Protein AF-A0A852K307-F1 (afdb_monomer_lite)

Foldseek 3Di:
DVVVVVLVVVLVVLLVCLVVLEDPVQVVQQNDSVVVSCVLCNPVVPDDPVSVVVSVVCSDSVNSHPDDHDDPVVSVVSVCVVVVHDDDDPDDPCVVVVVVVPDDPVRD

Secondary structure (DSSP, 8-state):
-HHHHHHHHHHHHHHHHHHHHS-HHHHHTT--HHHHHHHHHTTGGGS-HHHHHHHHHT-SHHHHHH--PPPHHHHHHHHHHHTTPPP--SS-HHHHHHHHHT--GGG-

Radius of gyration: 18.87 Å; chains: 1; bounding box: 28×44×53 Å

pLDDT: mean 92.56, std 5.48, range [59.84, 98.06]

Structure (mmCIF, N/CA/C/O backbone):
data_AF-A0A852K307-F1
#
_entry.id   AF-A0A852K307-F1
#
loop_
_atom_site.group_PDB
_atom_site.id
_atom_site.type_symbol
_atom_site.label_atom_id
_atom_site.label_alt_id
_atom_site.label_comp_id
_atom_site.label_asym_id
_atom_site.label_entity_id
_atom_site.label_seq_id
_atom_site.pdbx_PDB_ins_code
_atom_site.Cartn_x
_atom_site.Cartn_y
_atom_site.Cartn_z
_atom_site.occupancy
_atom_site.B_iso_or_equiv
_atom_site.auth_seq_id
_atom_site.auth_comp_id
_atom_site.auth_asym_id
_atom_site.auth_atom_id
_atom_site.pdbx_PDB_model_num
ATOM 1 N N . ARG A 1 1 ? -8.521 8.472 -24.916 1.00 84.12 1 ARG A N 1
ATOM 2 C CA . ARG A 1 1 ? -9.143 7.136 -24.681 1.00 84.12 1 ARG A CA 1
ATOM 3 C C . ARG A 1 1 ? -8.117 5.996 -24.671 1.00 84.12 1 ARG A C 1
ATOM 5 O O . ARG A 1 1 ? -8.238 5.105 -23.841 1.00 84.12 1 ARG A O 1
ATOM 12 N N . GLU A 1 2 ? -7.111 6.012 -25.549 1.00 95.69 2 GLU A N 1
ATOM 13 C CA . GLU A 1 2 ? -6.052 4.989 -25.590 1.00 95.69 2 GLU A CA 1
ATOM 14 C C . GLU A 1 2 ? -5.202 4.937 -24.309 1.0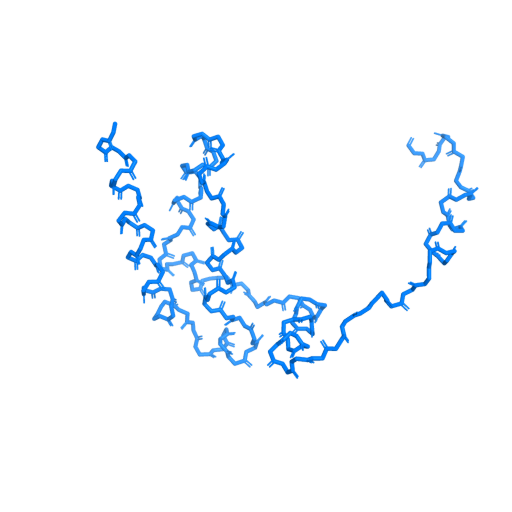0 95.69 2 GLU A C 1
ATOM 16 O O . GLU A 1 2 ? -5.054 3.866 -23.726 1.00 95.69 2 GLU A O 1
ATOM 21 N N . LEU A 1 3 ? -4.723 6.090 -23.820 1.00 94.50 3 LEU A N 1
ATOM 22 C CA . LEU A 1 3 ? -3.892 6.169 -22.610 1.00 94.50 3 LEU A CA 1
ATOM 23 C C . LEU A 1 3 ? -4.573 5.542 -21.386 1.00 94.50 3 LEU A C 1
ATOM 25 O O . LEU A 1 3 ? -3.968 4.738 -20.690 1.00 94.50 3 LEU A O 1
ATOM 29 N N . TYR A 1 4 ? -5.857 5.840 -21.179 1.00 95.81 4 TYR A N 1
ATOM 30 C CA . TYR A 1 4 ? -6.656 5.232 -20.113 1.00 95.81 4 TYR A CA 1
ATOM 31 C C . TYR A 1 4 ? -6.697 3.697 -20.224 1.00 95.81 4 TYR A C 1
ATOM 33 O O . TYR A 1 4 ? -6.478 3.000 -19.239 1.00 95.81 4 TYR A O 1
ATOM 41 N N . ARG A 1 5 ? -6.903 3.144 -21.431 1.00 97.62 5 ARG A N 1
ATOM 42 C CA . ARG A 1 5 ? -6.890 1.684 -21.648 1.00 97.62 5 ARG A CA 1
ATOM 43 C C . ARG A 1 5 ? -5.503 1.075 -21.437 1.00 97.62 5 ARG A C 1
ATOM 45 O O . ARG A 1 5 ? -5.402 -0.044 -20.945 1.00 97.62 5 ARG A O 1
ATOM 52 N N . ARG A 1 6 ? -4.437 1.778 -21.830 1.00 97.62 6 ARG A N 1
ATOM 53 C CA . ARG A 1 6 ? -3.049 1.358 -21.580 1.00 97.62 6 ARG A CA 1
ATOM 54 C C . ARG A 1 6 ? -2.761 1.304 -20.085 1.00 97.62 6 ARG A C 1
ATOM 56 O O . ARG A 1 6 ? -2.271 0.285 -19.620 1.00 97.62 6 ARG A O 1
ATOM 63 N N . LEU A 1 7 ? -3.138 2.347 -19.353 1.00 97.00 7 LEU A N 1
ATOM 64 C CA . LEU A 1 7 ? -2.992 2.405 -17.905 1.00 97.00 7 LEU A CA 1
ATOM 65 C C . LEU A 1 7 ? -3.788 1.299 -17.209 1.00 97.00 7 LEU A C 1
ATOM 67 O O . LEU A 1 7 ? -3.228 0.585 -16.389 1.00 97.00 7 LEU A O 1
ATOM 71 N N . LYS A 1 8 ? -5.055 1.094 -17.584 1.00 97.88 8 LYS A N 1
ATOM 72 C CA . LYS A 1 8 ? -5.885 0.027 -17.011 1.00 97.88 8 LYS A CA 1
ATOM 73 C C . LYS A 1 8 ? -5.246 -1.355 -17.189 1.00 97.88 8 LYS A C 1
ATOM 75 O O . LYS A 1 8 ? -5.029 -2.042 -16.202 1.00 97.88 8 LYS A O 1
ATOM 80 N N . ARG A 1 9 ? -4.832 -1.701 -18.417 1.00 98.06 9 ARG A N 1
ATOM 81 C CA . ARG A 1 9 ? -4.117 -2.963 -18.697 1.00 98.06 9 ARG A CA 1
ATOM 82 C C . ARG A 1 9 ? -2.812 -3.089 -17.915 1.00 98.06 9 ARG A C 1
ATOM 84 O O . ARG A 1 9 ? -2.469 -4.179 -17.477 1.00 98.06 9 ARG A O 1
ATOM 91 N N . HIS A 1 10 ? -2.080 -1.988 -17.762 1.00 97.25 10 HIS A N 1
ATOM 92 C CA . HIS A 1 10 ? -0.854 -1.988 -16.978 1.00 97.25 10 HIS A CA 1
ATOM 93 C C . HIS A 1 10 ? -1.146 -2.287 -15.505 1.00 97.25 10 HIS A C 1
ATOM 95 O O . HIS A 1 10 ? -0.506 -3.157 -14.937 1.00 97.25 10 HIS A O 1
ATOM 101 N N . LEU A 1 11 ? -2.157 -1.656 -14.906 1.00 97.81 11 LEU A N 1
ATOM 102 C CA . LEU A 1 11 ? -2.552 -1.932 -13.522 1.00 97.81 11 LEU A CA 1
ATOM 103 C C . LEU A 1 11 ? -3.078 -3.361 -13.329 1.00 97.81 11 LEU A C 1
ATOM 105 O O . LEU A 1 11 ? -2.776 -3.970 -12.305 1.00 97.81 11 LEU A O 1
ATOM 109 N N . ASP A 1 12 ? -3.788 -3.918 -14.314 1.00 97.75 12 ASP A N 1
ATOM 110 C CA . ASP A 1 12 ? -4.199 -5.328 -14.304 1.00 97.75 12 ASP A CA 1
ATOM 111 C C . ASP A 1 12 ? -2.974 -6.262 -14.297 1.00 97.75 12 ASP A C 1
ATOM 113 O O . ASP A 1 12 ? -2.918 -7.207 -13.512 1.00 97.75 12 ASP A O 1
ATOM 117 N N . TYR A 1 13 ? -1.951 -5.960 -15.107 1.00 97.62 13 TYR A N 1
ATOM 118 C CA . TYR A 1 13 ? -0.671 -6.675 -15.090 1.00 97.62 13 TYR A CA 1
ATOM 119 C C . TYR A 1 13 ? 0.038 -6.555 -13.735 1.00 97.62 13 TYR A C 1
ATOM 121 O O . TYR A 1 13 ? 0.440 -7.567 -13.164 1.00 97.62 13 TYR A O 1
ATOM 129 N N . ILE A 1 14 ? 0.144 -5.341 -13.182 1.00 97.38 14 ILE A N 1
ATOM 130 C CA . ILE A 1 14 ? 0.764 -5.121 -11.870 1.00 97.38 14 ILE A CA 1
ATOM 131 C C . ILE A 1 14 ? 0.051 -5.946 -10.802 1.00 97.38 14 ILE A C 1
ATOM 133 O O . ILE A 1 14 ? 0.712 -6.626 -10.028 1.00 97.38 14 ILE A O 1
ATOM 137 N N . LYS A 1 15 ? -1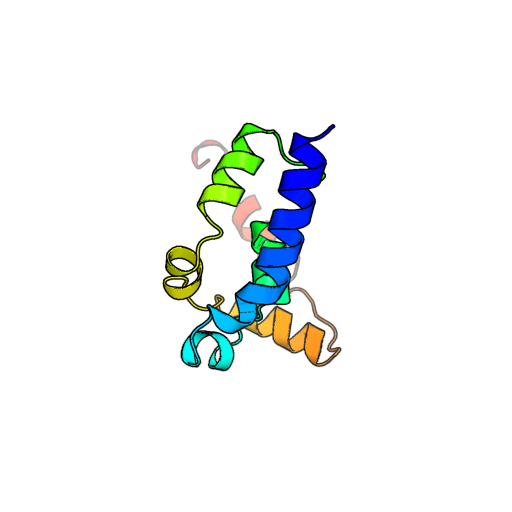.286 -5.955 -10.782 1.00 97.00 15 LYS A N 1
ATOM 138 C CA . LYS A 1 15 ? -2.068 -6.725 -9.807 1.00 97.00 15 LYS A CA 1
ATOM 139 C C . LYS A 1 15 ? -1.742 -8.226 -9.836 1.00 97.00 15 LYS A C 1
ATOM 141 O O . LYS A 1 15 ? -1.736 -8.856 -8.783 1.00 97.00 15 LYS A O 1
ATOM 146 N N . LEU A 1 16 ? -1.444 -8.783 -11.012 1.00 97.31 16 LEU A N 1
ATOM 147 C CA . LEU A 1 16 ? -1.022 -10.182 -11.176 1.00 97.31 16 LEU A CA 1
ATOM 148 C C . LEU A 1 16 ? 0.437 -10.419 -10.755 1.00 97.31 16 LEU A C 1
ATOM 150 O O . LEU A 1 16 ? 0.761 -11.463 -10.189 1.00 97.31 16 LEU A O 1
ATOM 154 N N . MET A 1 17 ? 1.323 -9.460 -11.022 1.00 97.44 17 MET A N 1
ATOM 155 C CA . MET A 1 17 ? 2.753 -9.591 -10.729 1.00 97.44 17 MET A CA 1
ATOM 156 C C . MET A 1 17 ? 3.113 -9.300 -9.278 1.00 97.44 17 MET A C 1
ATOM 158 O O . MET A 1 17 ? 4.073 -9.861 -8.760 1.00 97.44 17 MET A O 1
ATOM 162 N N . LEU A 1 18 ? 2.338 -8.461 -8.602 1.00 96.12 18 LEU A N 1
ATOM 163 C CA . LEU A 1 18 ? 2.659 -7.954 -7.274 1.00 96.12 18 LEU A CA 1
ATOM 164 C C . LEU A 1 18 ? 2.937 -9.066 -6.234 1.00 96.12 18 LEU A C 1
ATOM 166 O O . LEU A 1 18 ? 3.957 -8.953 -5.558 1.00 96.12 18 LEU A O 1
ATOM 170 N N . PRO A 1 19 ? 2.184 -10.188 -6.156 1.00 95.44 19 PRO A N 1
ATOM 171 C CA . PRO A 1 19 ? 2.540 -11.313 -5.280 1.00 95.44 19 PRO A CA 1
ATOM 172 C C . PRO A 1 19 ? 3.916 -11.942 -5.564 1.00 95.44 19 PRO A C 1
ATOM 174 O O . PRO A 1 19 ? 4.551 -12.459 -4.646 1.00 95.44 19 PRO A O 1
ATOM 177 N N . HIS A 1 20 ? 4.372 -11.912 -6.820 1.00 96.19 20 HIS A N 1
ATOM 178 C CA . HIS A 1 20 ? 5.654 -12.479 -7.253 1.00 96.19 20 HIS A CA 1
ATOM 179 C C . HIS A 1 20 ? 6.835 -11.556 -6.939 1.00 96.19 20 HIS A C 1
ATOM 181 O O . HIS A 1 20 ? 7.949 -12.028 -6.728 1.00 96.19 20 HIS A O 1
ATOM 187 N N . TRP A 1 21 ? 6.597 -10.245 -6.886 1.00 97.12 21 TRP A N 1
ATOM 188 C CA . TRP A 1 21 ? 7.616 -9.251 -6.539 1.00 97.12 21 TRP A CA 1
ATOM 189 C C . TRP A 1 21 ? 7.861 -9.139 -5.033 1.00 97.12 21 TRP A C 1
ATOM 191 O O . TRP A 1 21 ? 8.918 -8.662 -4.614 1.00 97.12 21 TRP A O 1
ATOM 201 N N . MET A 1 22 ? 6.905 -9.598 -4.222 1.00 96.00 22 MET A N 1
ATOM 202 C CA . MET A 1 22 ? 6.990 -9.575 -2.766 1.00 96.00 22 MET A CA 1
ATOM 203 C C . MET A 1 22 ? 7.918 -10.658 -2.212 1.00 96.00 22 MET A C 1
ATOM 205 O O . MET A 1 22 ? 7.872 -11.838 -2.587 1.00 96.00 22 MET A O 1
ATOM 209 N N . THR A 1 23 ? 8.722 -10.276 -1.226 1.00 95.62 23 THR A N 1
ATOM 210 C CA . THR A 1 23 ? 9.608 -11.207 -0.529 1.00 95.62 23 THR A CA 1
ATOM 211 C C . THR A 1 23 ? 8.805 -12.178 0.349 1.00 95.62 23 THR A C 1
ATOM 213 O O . THR A 1 23 ? 7.669 -11.892 0.745 1.00 95.62 23 THR A O 1
ATOM 216 N N . PRO A 1 24 ? 9.357 -13.363 0.662 1.00 93.50 24 PRO A N 1
ATOM 217 C CA . PRO A 1 24 ? 8.754 -14.258 1.647 1.00 93.50 24 PRO A CA 1
ATOM 218 C C . PRO A 1 24 ? 8.591 -13.600 3.025 1.00 93.50 24 PRO A C 1
ATOM 220 O O . PRO A 1 24 ? 7.576 -13.816 3.677 1.00 93.50 24 PRO A O 1
ATOM 223 N N . ASP A 1 25 ? 9.545 -12.754 3.434 1.00 93.62 25 ASP A N 1
ATOM 224 C CA . ASP A 1 25 ? 9.503 -12.030 4.713 1.00 93.62 25 ASP A CA 1
ATOM 225 C C . ASP A 1 25 ? 8.331 -11.039 4.778 1.00 93.62 25 ASP A C 1
ATOM 227 O O . ASP A 1 25 ? 7.574 -11.041 5.746 1.00 93.62 25 ASP A O 1
ATOM 231 N N . GLN A 1 26 ? 8.115 -10.262 3.710 1.00 94.44 26 GLN A N 1
ATOM 232 C CA . GLN A 1 26 ? 6.966 -9.359 3.589 1.00 94.44 26 GLN A CA 1
ATOM 233 C C . GLN A 1 26 ? 5.641 -10.116 3.749 1.00 94.44 26 GLN A C 1
ATOM 235 O O . GLN A 1 26 ? 4.780 -9.714 4.532 1.00 94.44 26 GLN A O 1
ATOM 240 N N . ARG A 1 27 ? 5.497 -11.245 3.043 1.00 90.62 27 ARG A N 1
ATOM 241 C CA . ARG A 1 27 ? 4.292 -12.088 3.098 1.00 90.62 27 ARG A CA 1
ATOM 242 C C . ARG A 1 27 ? 4.093 -12.729 4.473 1.00 90.62 27 ARG A C 1
ATOM 244 O O . ARG A 1 27 ? 2.970 -12.776 4.960 1.00 90.62 27 ARG A O 1
ATOM 251 N N . GLY A 1 28 ? 5.171 -13.187 5.110 1.00 87.88 28 GLY A N 1
ATOM 252 C CA . GLY A 1 28 ? 5.138 -13.783 6.449 1.00 87.88 28 GLY A CA 1
ATOM 253 C C . GLY A 1 28 ? 4.779 -12.794 7.561 1.00 87.88 28 GLY A C 1
ATOM 254 O O . GLY A 1 28 ? 4.309 -13.210 8.615 1.00 87.88 28 GLY A O 1
ATOM 255 N N . LYS A 1 29 ? 4.958 -11.490 7.319 1.00 90.06 29 LYS A N 1
ATOM 256 C CA . LYS A 1 29 ? 4.669 -10.396 8.261 1.00 90.06 29 LYS A CA 1
ATOM 257 C C . LYS A 1 29 ? 3.387 -9.625 7.918 1.00 90.06 29 LYS A C 1
ATOM 259 O O . LYS A 1 29 ? 3.235 -8.469 8.300 1.00 90.06 29 LYS A O 1
ATOM 264 N N . GLY A 1 30 ? 2.472 -10.255 7.179 1.00 86.25 30 GLY A N 1
ATOM 265 C CA . GLY A 1 30 ? 1.136 -9.717 6.917 1.00 86.25 30 GLY A CA 1
ATOM 266 C C . GLY A 1 30 ? 1.057 -8.632 5.849 1.00 86.25 30 GLY A C 1
ATOM 267 O O . GLY A 1 30 ? 0.025 -7.981 5.720 1.00 86.25 30 GLY A O 1
ATOM 268 N N . LEU A 1 31 ? 2.106 -8.426 5.044 1.00 91.44 31 LEU A N 1
ATOM 269 C CA . LEU A 1 31 ? 1.951 -7.645 3.822 1.00 91.44 31 LEU A CA 1
ATOM 270 C C . LEU A 1 31 ? 1.234 -8.520 2.788 1.00 91.44 31 LEU A C 1
ATOM 272 O O . LEU A 1 31 ? 1.804 -9.472 2.251 1.00 91.44 31 LEU A O 1
ATOM 276 N N . TYR A 1 32 ? -0.023 -8.191 2.512 1.00 91.75 32 TYR A N 1
ATOM 277 C CA . TYR A 1 32 ? -0.859 -8.888 1.538 1.00 91.75 32 TYR A CA 1
ATOM 278 C C . TYR A 1 32 ? -0.901 -8.129 0.208 1.00 91.75 32 TYR A C 1
ATOM 280 O O . TYR A 1 32 ? -1.002 -6.902 0.178 1.00 91.75 32 TYR A O 1
ATOM 288 N N . ALA A 1 33 ? -0.799 -8.856 -0.906 1.00 94.06 33 ALA A N 1
ATOM 289 C CA . ALA A 1 33 ? -0.635 -8.264 -2.233 1.00 94.06 33 ALA A CA 1
ATOM 290 C C . ALA A 1 33 ? -1.840 -7.413 -2.673 1.00 94.06 33 ALA A C 1
ATOM 292 O O . ALA A 1 33 ? -1.688 -6.320 -3.216 1.00 94.06 33 ALA A O 1
ATOM 293 N N . ASP A 1 34 ? -3.049 -7.895 -2.421 1.00 93.19 34 ASP A N 1
ATOM 294 C CA . ASP A 1 34 ? -4.300 -7.198 -2.708 1.00 93.19 34 ASP A CA 1
ATOM 295 C C . ASP A 1 34 ? -4.458 -5.926 -1.865 1.00 93.19 34 ASP A C 1
ATOM 297 O O . ASP A 1 34 ? -4.798 -4.873 -2.412 1.00 93.19 34 ASP A O 1
ATOM 301 N N . TYR A 1 35 ? -4.131 -5.984 -0.571 1.00 91.75 35 TYR A N 1
ATOM 302 C CA . TYR A 1 35 ? -4.100 -4.803 0.294 1.00 91.75 35 TYR A CA 1
ATOM 303 C C . TYR A 1 35 ? -3.059 -3.790 -0.174 1.00 91.75 35 TYR A C 1
ATOM 305 O O . TYR A 1 35 ? -3.373 -2.607 -0.285 1.00 91.75 35 TYR A O 1
ATOM 313 N N . LEU A 1 36 ? -1.842 -4.235 -0.495 1.00 93.38 36 LEU A N 1
ATOM 314 C CA . LEU A 1 36 ? -0.780 -3.351 -0.969 1.00 93.38 36 LEU A CA 1
ATOM 315 C C . LEU A 1 36 ? -1.158 -2.681 -2.296 1.00 93.38 36 LEU A C 1
ATOM 317 O O . LEU A 1 36 ? -0.996 -1.469 -2.450 1.00 93.38 36 LEU A O 1
ATOM 321 N N . PHE A 1 37 ? -1.718 -3.445 -3.236 1.00 95.69 37 PHE A N 1
ATOM 322 C CA . PHE A 1 37 ? -2.219 -2.900 -4.492 1.00 95.69 37 PHE A CA 1
ATOM 323 C C . PHE A 1 37 ? -3.306 -1.849 -4.248 1.00 95.69 37 PHE A C 1
ATOM 325 O O . PHE A 1 37 ? -3.238 -0.756 -4.806 1.00 95.69 37 PHE A O 1
ATOM 332 N N . ASN A 1 38 ? -4.288 -2.145 -3.393 1.00 93.81 38 ASN A N 1
ATOM 333 C CA . ASN A 1 38 ? -5.367 -1.213 -3.072 1.00 93.81 38 ASN A CA 1
ATOM 334 C C . ASN A 1 38 ? -4.864 0.032 -2.324 1.00 93.81 38 ASN A C 1
ATOM 336 O O . ASN A 1 38 ? -5.362 1.126 -2.578 1.00 93.81 38 ASN A O 1
ATOM 340 N N . ALA A 1 39 ? -3.852 -0.093 -1.466 1.00 91.75 39 ALA A N 1
ATOM 341 C CA . ALA A 1 39 ? -3.246 1.040 -0.772 1.00 91.75 39 ALA A CA 1
ATOM 342 C C . ALA A 1 39 ? -2.555 2.016 -1.742 1.00 91.75 39 ALA A C 1
ATOM 344 O O . ALA A 1 39 ? -2.635 3.229 -1.560 1.00 91.75 39 ALA A O 1
ATOM 345 N N . ILE A 1 40 ? -1.908 1.504 -2.796 1.00 94.25 40 ILE A N 1
ATOM 346 C CA . ILE A 1 40 ? -1.187 2.331 -3.778 1.00 94.25 40 ILE A CA 1
ATOM 347 C C . ILE A 1 40 ? -2.123 2.816 -4.895 1.00 94.25 40 ILE A C 1
ATOM 349 O O . ILE A 1 40 ? -2.231 4.014 -5.166 1.00 94.25 40 ILE A O 1
ATOM 353 N N . ALA A 1 41 ? -2.795 1.875 -5.558 1.00 96.81 41 ALA A N 1
ATOM 354 C CA . ALA A 1 41 ? -3.548 2.087 -6.791 1.00 96.81 41 ALA A CA 1
ATOM 355 C C . ALA A 1 41 ? -5.072 2.068 -6.606 1.00 96.81 41 ALA A C 1
ATOM 357 O O . ALA A 1 41 ? -5.824 2.231 -7.572 1.00 96.81 41 ALA A O 1
ATOM 358 N N . GLY A 1 42 ? -5.557 1.920 -5.373 1.00 95.38 42 GLY A N 1
ATOM 359 C CA . GLY A 1 42 ? -6.980 1.996 -5.067 1.00 95.38 42 GLY A CA 1
ATOM 360 C C . GLY A 1 42 ? -7.580 3.328 -5.510 1.00 95.38 42 GLY A C 1
ATOM 361 O O . GLY A 1 42 ? -7.013 4.410 -5.296 1.00 95.38 42 GLY A O 1
ATOM 362 N N . ASN A 1 43 ? -8.750 3.243 -6.146 1.00 96.25 43 ASN A N 1
ATOM 363 C CA . ASN A 1 43 ? -9.506 4.393 -6.641 1.00 96.25 43 ASN A CA 1
ATOM 364 C C . ASN A 1 43 ? -8.681 5.338 -7.540 1.00 96.25 43 ASN A C 1
ATOM 366 O O . ASN A 1 43 ? -8.915 6.549 -7.539 1.00 96.25 43 ASN A O 1
ATOM 370 N N . TRP A 1 44 ? -7.701 4.819 -8.293 1.00 96.62 44 TRP A N 1
ATOM 371 C CA . TRP A 1 44 ? -6.819 5.630 -9.144 1.00 96.62 44 TRP A CA 1
ATOM 372 C C . TRP A 1 44 ? -7.576 6.496 -10.160 1.00 96.62 44 TRP A C 1
ATOM 374 O O . TRP A 1 44 ? -7.125 7.591 -10.478 1.00 96.62 44 TRP A O 1
ATOM 384 N N . GLU A 1 45 ? -8.757 6.062 -10.610 1.00 96.56 45 GLU A N 1
ATOM 385 C CA . GLU A 1 45 ? -9.608 6.810 -11.547 1.00 96.56 45 GLU A CA 1
ATOM 386 C C . GLU A 1 45 ? -10.112 8.143 -10.978 1.00 96.56 45 GLU A C 1
ATOM 388 O O . GLU A 1 45 ? -10.456 9.048 -11.733 1.00 96.56 45 GLU A O 1
ATOM 393 N N . ARG A 1 46 ? -10.135 8.282 -9.646 1.00 97.12 46 ARG A N 1
ATOM 394 C CA . ARG A 1 46 ? -10.510 9.521 -8.951 1.00 97.12 46 ARG A CA 1
ATOM 395 C C . ARG A 1 46 ? -9.309 10.434 -8.676 1.00 97.12 46 ARG A C 1
ATOM 397 O O . ARG A 1 46 ? -9.489 11.529 -8.147 1.00 97.12 46 ARG A O 1
ATOM 404 N N . LYS A 1 47 ? -8.081 10.002 -8.987 1.00 95.50 47 LYS A N 1
ATOM 405 C CA . LYS A 1 47 ? -6.857 10.780 -8.743 1.00 95.50 47 LYS A CA 1
ATOM 406 C C . LYS A 1 47 ? -6.596 11.748 -9.900 1.00 95.50 47 LYS A C 1
ATOM 408 O O . LYS A 1 47 ? -6.862 11.446 -11.061 1.00 95.50 47 LYS A O 1
ATOM 413 N N . ARG A 1 48 ? -6.019 12.918 -9.596 1.00 97.19 48 ARG A N 1
ATOM 414 C CA . ARG A 1 48 ? -5.556 13.852 -10.641 1.00 97.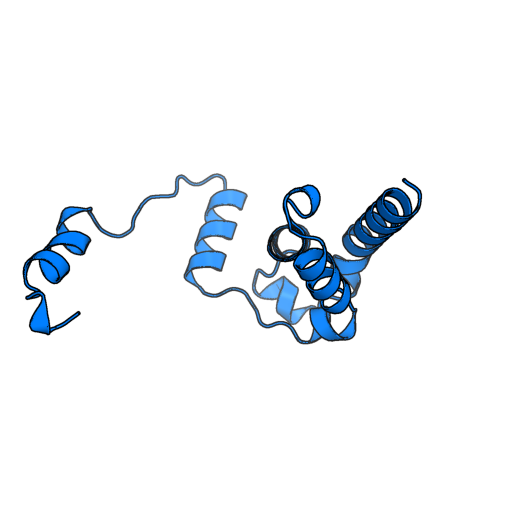19 48 ARG A CA 1
ATOM 415 C C . ARG A 1 48 ? -4.429 13.208 -11.468 1.00 97.19 48 ARG A C 1
ATOM 417 O O . ARG A 1 48 ? -3.654 12.437 -10.901 1.00 97.19 48 ARG A O 1
ATOM 424 N N . PRO A 1 49 ? -4.258 13.567 -12.755 1.00 95.81 49 PRO A N 1
ATOM 425 C CA . PRO A 1 49 ? -3.257 12.945 -13.630 1.00 95.81 49 PRO A CA 1
ATOM 426 C C . PRO A 1 49 ? -1.825 12.932 -13.077 1.00 95.81 49 PRO A C 1
ATOM 428 O O . PRO A 1 49 ? -1.130 11.931 -13.216 1.00 95.81 49 PRO A O 1
ATOM 431 N N . VAL A 1 50 ? -1.399 14.000 -12.390 1.00 96.88 50 VAL A N 1
ATOM 432 C CA . VAL A 1 50 ? -0.072 14.061 -11.750 1.00 96.88 50 VAL A CA 1
ATOM 433 C C . VAL A 1 50 ? 0.117 12.964 -10.695 1.00 96.88 50 VAL A C 1
ATOM 435 O O . VAL A 1 50 ? 1.146 12.297 -10.674 1.00 96.88 50 VAL A O 1
ATOM 438 N N . TRP A 1 51 ? -0.907 12.699 -9.881 1.00 97.31 51 TRP A N 1
ATOM 439 C CA . TRP A 1 51 ? -0.872 11.648 -8.863 1.00 97.31 51 TRP A CA 1
ATOM 440 C C . TRP A 1 51 ? -0.902 10.254 -9.479 1.00 97.31 51 TRP A C 1
ATOM 442 O O . TRP A 1 51 ? -0.264 9.346 -8.960 1.00 97.31 51 TRP A O 1
ATOM 452 N N . VAL A 1 52 ? -1.605 10.084 -10.601 1.00 97.69 52 VAL A N 1
ATOM 453 C CA . VAL A 1 52 ? -1.588 8.831 -11.365 1.00 97.69 52 VAL A CA 1
ATOM 454 C C . VAL A 1 52 ? -0.188 8.552 -11.910 1.00 97.69 52 VAL A C 1
ATOM 456 O O . VAL A 1 52 ? 0.272 7.418 -11.839 1.00 97.69 52 VAL A O 1
ATOM 459 N N . MET A 1 53 ? 0.508 9.573 -12.413 1.00 95.94 53 MET A N 1
ATOM 460 C CA . MET A 1 53 ? 1.877 9.429 -12.910 1.00 95.94 53 MET A CA 1
ATOM 461 C C . MET A 1 53 ? 2.841 9.007 -11.791 1.00 95.94 53 MET A C 1
ATOM 463 O O . MET A 1 53 ? 3.542 8.009 -11.939 1.00 95.94 53 MET A O 1
ATOM 467 N N . LEU A 1 54 ? 2.807 9.690 -10.641 1.00 96.94 54 LEU A N 1
ATOM 468 C CA . LEU A 1 54 ? 3.634 9.330 -9.481 1.00 96.94 54 LEU A CA 1
ATOM 469 C C . LEU A 1 54 ? 3.320 7.922 -8.959 1.00 96.94 54 LEU A C 1
ATOM 471 O O . LEU A 1 54 ? 4.227 7.158 -8.641 1.00 96.94 54 LEU A O 1
ATOM 475 N N . MET A 1 55 ? 2.036 7.561 -8.920 1.00 97.06 55 MET A N 1
ATOM 476 C CA . MET A 1 55 ? 1.588 6.223 -8.548 1.00 97.06 55 MET A CA 1
ATOM 477 C C . MET A 1 55 ? 2.188 5.165 -9.479 1.00 97.06 55 MET A C 1
ATOM 479 O O . MET A 1 55 ? 2.764 4.203 -8.984 1.00 97.06 55 MET A O 1
ATOM 483 N N . VAL A 1 56 ? 2.112 5.351 -10.801 1.00 96.75 56 VAL A N 1
ATOM 484 C CA . VAL A 1 56 ? 2.688 4.411 -11.782 1.00 96.75 56 VAL A CA 1
ATOM 485 C C . VAL A 1 56 ? 4.203 4.280 -11.615 1.00 96.75 56 VAL A C 1
ATOM 487 O O . VAL A 1 56 ? 4.706 3.162 -11.638 1.00 96.75 56 VAL A O 1
ATOM 490 N N . ASN A 1 57 ? 4.917 5.380 -11.360 1.00 95.94 57 ASN A N 1
ATOM 491 C CA . ASN A 1 57 ? 6.361 5.337 -11.106 1.00 95.94 57 ASN A CA 1
ATOM 492 C C . ASN A 1 57 ? 6.733 4.553 -9.839 1.00 95.94 57 ASN A C 1
ATOM 494 O O . ASN A 1 57 ? 7.855 4.081 -9.751 1.00 95.94 57 ASN A O 1
ATOM 498 N N . SER A 1 58 ? 5.806 4.403 -8.887 1.00 94.25 58 SER A N 1
ATOM 499 C CA . SER A 1 58 ? 6.010 3.647 -7.642 1.00 94.25 58 SER A CA 1
ATOM 500 C C . SER A 1 58 ? 5.605 2.165 -7.717 1.00 94.25 58 SER A C 1
ATOM 502 O O . SER A 1 58 ? 5.622 1.468 -6.697 1.00 94.25 58 SER A O 1
ATOM 504 N N . LEU A 1 59 ? 5.170 1.692 -8.893 1.00 95.50 59 LEU A N 1
ATOM 505 C CA . LEU A 1 59 ? 4.688 0.326 -9.140 1.00 95.50 59 LEU A CA 1
ATOM 506 C C . LEU A 1 59 ? 5.723 -0.507 -9.913 1.00 95.50 59 LEU A C 1
ATOM 508 O O . LEU A 1 59 ? 5.390 -1.182 -10.888 1.00 95.50 59 LEU A O 1
ATOM 512 N N . THR A 1 60 ? 6.982 -0.468 -9.478 1.00 95.94 60 THR A N 1
ATOM 513 C CA . THR A 1 60 ? 8.054 -1.312 -10.026 1.00 95.94 60 THR A CA 1
ATOM 514 C C . THR A 1 60 ? 8.373 -2.484 -9.101 1.00 95.94 60 THR A C 1
ATOM 516 O O . THR A 1 60 ? 8.108 -2.437 -7.901 1.00 95.94 60 THR A O 1
ATOM 519 N N . GLU A 1 61 ? 8.979 -3.543 -9.639 1.00 96.75 61 GLU A N 1
ATOM 520 C CA . GLU A 1 61 ? 9.430 -4.681 -8.830 1.00 96.75 61 GLU A CA 1
ATOM 521 C C . GLU A 1 61 ? 10.389 -4.251 -7.709 1.00 96.75 61 GLU A C 1
ATOM 523 O O . GLU A 1 61 ? 10.237 -4.681 -6.566 1.00 96.75 61 GLU A O 1
ATOM 528 N N . THR A 1 62 ? 11.338 -3.365 -8.019 1.00 96.56 62 THR A N 1
ATOM 529 C CA . THR A 1 62 ? 12.308 -2.831 -7.054 1.00 96.56 62 THR A CA 1
ATOM 530 C C . THR A 1 62 ? 11.619 -2.048 -5.937 1.00 96.56 62 THR A C 1
ATOM 532 O O . THR A 1 62 ? 11.934 -2.243 -4.759 1.00 96.56 62 THR A O 1
ATOM 535 N N . ASP A 1 63 ? 10.638 -1.208 -6.279 1.00 95.69 63 ASP A N 1
ATOM 536 C CA . ASP A 1 63 ? 9.882 -0.443 -5.285 1.00 95.69 63 ASP A CA 1
ATOM 537 C C . ASP A 1 63 ? 9.062 -1.364 -4.389 1.00 95.69 63 ASP A C 1
ATOM 539 O O . ASP A 1 63 ? 9.068 -1.191 -3.177 1.00 95.69 63 ASP A O 1
ATOM 543 N N . ILE A 1 64 ? 8.389 -2.374 -4.952 1.00 95.94 64 ILE A N 1
ATOM 544 C CA . ILE A 1 64 ? 7.587 -3.332 -4.176 1.00 95.94 64 ILE A CA 1
ATOM 545 C C . ILE A 1 64 ? 8.474 -4.178 -3.255 1.00 95.94 64 ILE A C 1
ATOM 547 O O . ILE A 1 64 ? 8.150 -4.349 -2.078 1.00 95.94 64 ILE A O 1
ATOM 551 N N . ARG A 1 65 ? 9.619 -4.661 -3.747 1.00 95.50 65 ARG A N 1
ATOM 552 C CA . ARG A 1 65 ? 10.552 -5.486 -2.968 1.00 95.50 65 ARG A CA 1
ATOM 553 C C . ARG A 1 65 ? 11.204 -4.724 -1.815 1.00 95.50 65 ARG A C 1
ATOM 555 O O . ARG A 1 65 ? 11.505 -5.328 -0.791 1.00 95.50 65 ARG A O 1
ATOM 562 N N . SER A 1 66 ? 11.414 -3.419 -1.974 1.00 94.19 66 SER A N 1
ATOM 563 C CA . SER A 1 66 ? 12.012 -2.561 -0.944 1.00 94.19 66 SER A CA 1
ATOM 564 C C . SER A 1 66 ? 11.008 -2.033 0.089 1.00 94.19 66 SER A C 1
ATOM 566 O O . SER A 1 66 ? 11.421 -1.433 1.081 1.00 94.19 66 SER A O 1
ATOM 568 N N . ARG A 1 67 ? 9.698 -2.266 -0.089 1.00 91.12 67 ARG A N 1
ATOM 569 C CA . ARG A 1 67 ? 8.694 -1.817 0.888 1.00 91.12 67 ARG A CA 1
ATOM 570 C C . ARG A 1 67 ? 8.835 -2.530 2.229 1.00 91.12 67 ARG A C 1
ATOM 572 O O . ARG A 1 67 ? 9.082 -3.733 2.296 1.00 91.12 67 ARG A O 1
ATOM 579 N N . GLY A 1 68 ? 8.593 -1.780 3.299 1.00 90.19 68 GLY A N 1
ATOM 580 C CA . GLY A 1 68 ? 8.447 -2.333 4.640 1.00 90.19 68 GLY A CA 1
ATOM 581 C C . GLY A 1 68 ? 7.182 -3.178 4.806 1.00 90.19 68 GLY A C 1
ATOM 582 O O . GLY A 1 68 ? 6.354 -3.311 3.903 1.00 90.19 68 GLY A O 1
ATOM 583 N N . VAL A 1 69 ? 7.043 -3.738 6.001 1.00 90.75 69 VAL A N 1
ATOM 584 C CA . VAL A 1 69 ? 5.863 -4.494 6.444 1.00 90.75 69 VAL A CA 1
ATOM 585 C C . VAL A 1 69 ? 4.820 -3.542 7.043 1.00 90.75 69 VAL A C 1
ATOM 587 O O . VAL A 1 69 ? 5.187 -2.424 7.420 1.00 90.75 69 VAL A O 1
ATOM 590 N N . PRO A 1 70 ? 3.530 -3.923 7.109 1.00 91.56 70 PRO A N 1
ATOM 591 C CA . PRO A 1 70 ? 2.526 -3.079 7.748 1.00 91.56 70 PRO A CA 1
ATOM 592 C C . PRO A 1 70 ? 2.890 -2.788 9.208 1.00 91.56 70 PRO A C 1
ATOM 594 O O . PRO A 1 70 ? 3.454 -3.626 9.914 1.00 91.56 70 PRO A O 1
ATOM 597 N N . VAL A 1 71 ? 2.537 -1.585 9.654 1.00 92.56 71 VAL A N 1
ATOM 598 C CA . VAL A 1 71 ? 2.541 -1.214 11.073 1.00 92.56 71 VAL A CA 1
ATOM 599 C C . VAL A 1 71 ? 1.560 -2.095 11.859 1.00 92.56 71 VAL A C 1
ATOM 601 O O . VAL A 1 71 ? 0.636 -2.677 11.286 1.00 92.56 71 VAL A O 1
ATOM 604 N N . LEU A 1 72 ? 1.793 -2.246 13.167 1.00 91.94 72 LEU A N 1
ATOM 605 C CA . LEU A 1 72 ? 1.093 -3.231 14.002 1.00 91.94 72 LEU A CA 1
ATOM 606 C C . LEU A 1 72 ? -0.430 -3.038 14.015 1.00 91.94 72 LEU A C 1
ATOM 608 O O . LEU A 1 72 ? -1.174 -4.010 13.943 1.00 91.94 72 LEU A O 1
ATOM 612 N N . ASP A 1 73 ? -0.892 -1.798 14.096 1.00 91.12 73 ASP A N 1
ATOM 613 C CA . ASP A 1 73 ? -2.304 -1.417 14.035 1.00 91.12 73 ASP A CA 1
ATOM 614 C C . ASP A 1 73 ? -2.964 -1.860 12.721 1.00 91.12 73 ASP A C 1
ATOM 616 O O . ASP A 1 73 ? -4.008 -2.517 12.744 1.00 91.12 73 ASP A O 1
ATOM 620 N N . LEU A 1 74 ? -2.325 -1.582 11.581 1.00 90.38 74 LEU A N 1
ATOM 621 C CA . LEU A 1 74 ? -2.805 -2.022 10.273 1.00 90.38 74 LEU A CA 1
ATOM 622 C C . LEU A 1 74 ? -2.803 -3.549 10.167 1.00 90.38 74 LEU A C 1
ATOM 624 O O . LEU A 1 74 ? -3.785 -4.126 9.703 1.00 90.38 74 LEU A O 1
ATOM 628 N N . TYR A 1 75 ? -1.735 -4.204 10.624 1.00 91.75 75 TYR A N 1
ATOM 629 C CA . TYR A 1 75 ? -1.637 -5.663 10.627 1.00 91.75 75 TYR A CA 1
ATOM 630 C C . TYR A 1 75 ? -2.772 -6.307 11.437 1.00 91.75 75 TYR A C 1
ATOM 632 O O . TYR A 1 75 ? -3.450 -7.217 10.959 1.00 91.75 75 TYR A O 1
ATOM 640 N N . LEU A 1 76 ? -3.030 -5.807 12.648 1.00 93.06 76 LEU A N 1
ATOM 641 C CA . LEU A 1 76 ? -4.106 -6.309 13.502 1.00 93.06 76 LEU A CA 1
ATOM 642 C C . LEU A 1 76 ? -5.486 -6.064 12.884 1.00 93.06 76 LEU A C 1
ATOM 644 O O . LEU A 1 76 ? -6.346 -6.944 12.960 1.00 93.06 76 LEU A O 1
ATOM 648 N N . ALA A 1 77 ? -5.700 -4.911 12.245 1.00 91.38 77 ALA A N 1
ATOM 649 C CA . ALA A 1 77 ? -6.941 -4.620 11.531 1.00 91.38 77 ALA A CA 1
ATOM 650 C C . ALA A 1 77 ? -7.162 -5.585 10.351 1.00 91.38 77 ALA A C 1
ATOM 652 O O . ALA A 1 77 ? -8.260 -6.123 10.199 1.00 91.38 77 ALA A O 1
ATOM 653 N N . GLN A 1 78 ? -6.115 -5.862 9.566 1.00 90.88 78 GLN A N 1
ATOM 654 C CA . GLN A 1 78 ? -6.151 -6.817 8.453 1.00 90.88 78 GLN A CA 1
ATOM 655 C C . GLN A 1 78 ? -6.450 -8.241 8.932 1.00 90.88 78 GLN A C 1
ATOM 657 O O . GLN A 1 78 ? -7.320 -8.915 8.378 1.00 90.88 78 GLN A O 1
ATOM 662 N N . GLU A 1 79 ? -5.789 -8.701 9.997 1.00 92.00 79 GLU A N 1
ATOM 663 C CA . GLU A 1 79 ? -6.062 -10.024 10.564 1.00 92.00 79 GLU A CA 1
ATOM 664 C C . GLU A 1 79 ? -7.475 -10.124 11.142 1.00 92.00 79 GLU A C 1
ATOM 666 O O . GLU A 1 79 ? -8.141 -11.148 10.975 1.00 92.00 79 GLU A O 1
ATOM 671 N N . ALA A 1 80 ? -7.977 -9.066 11.782 1.00 94.06 80 ALA A N 1
ATOM 672 C CA . ALA A 1 80 ? -9.351 -9.029 12.260 1.00 94.06 80 ALA A CA 1
ATOM 673 C C . ALA A 1 80 ? -10.355 -9.159 11.104 1.00 94.06 80 ALA A C 1
ATOM 675 O O . ALA A 1 80 ? -11.266 -9.983 11.196 1.00 94.06 80 ALA A O 1
ATOM 676 N N . GLU A 1 81 ? -10.161 -8.430 10.002 1.00 91.50 81 GLU A N 1
ATOM 677 C CA . GLU A 1 81 ? -11.001 -8.532 8.802 1.00 91.50 81 GLU A CA 1
ATOM 678 C C . GLU A 1 81 ? -10.954 -9.945 8.196 1.00 91.50 81 GLU A C 1
ATOM 680 O O . GLU A 1 81 ? -11.999 -10.562 7.967 1.00 91.50 81 GLU A O 1
ATOM 685 N N . ARG A 1 82 ? -9.755 -10.518 8.031 1.00 89.69 82 ARG A N 1
ATOM 686 C CA . ARG A 1 82 ? -9.547 -11.870 7.483 1.00 89.69 82 ARG A CA 1
ATOM 687 C C . ARG A 1 82 ? -10.198 -12.955 8.341 1.00 89.69 82 ARG A C 1
ATOM 689 O O . ARG A 1 82 ? -10.773 -13.911 7.820 1.00 89.69 82 ARG A O 1
ATOM 696 N N . MET A 1 83 ? -10.139 -12.793 9.660 1.00 95.00 83 MET A N 1
ATOM 697 C CA . MET A 1 83 ? -10.791 -13.672 10.633 1.00 95.00 83 MET A CA 1
ATOM 698 C C . MET A 1 83 ? -12.279 -13.346 10.842 1.00 95.00 83 MET A C 1
ATOM 700 O O . MET A 1 83 ? -12.919 -13.986 11.677 1.00 95.00 83 MET A O 1
ATOM 704 N N . LYS A 1 84 ? -12.840 -12.368 10.115 1.00 95.38 84 LYS A N 1
ATOM 705 C CA . LYS A 1 84 ? -14.226 -11.885 10.254 1.00 95.38 84 LYS A CA 1
ATOM 706 C C . LYS A 1 84 ? -14.581 -11.466 11.685 1.00 95.38 84 LYS A C 1
ATOM 708 O O . LYS A 1 84 ? -15.703 -11.666 12.152 1.00 95.38 84 LYS A O 1
ATOM 713 N N . LYS A 1 85 ? -13.613 -10.898 12.400 1.00 96.81 85 LYS A N 1
ATOM 714 C CA . LYS A 1 85 ? -13.806 -10.323 13.730 1.00 96.81 85 LYS A CA 1
ATOM 715 C C . LYS A 1 85 ? -14.434 -8.940 13.605 1.00 96.81 85 LYS A C 1
ATOM 717 O O . LYS A 1 85 ? -14.183 -8.208 12.652 1.00 96.81 85 LYS A O 1
ATOM 722 N N . LYS A 1 86 ? -15.231 -8.566 14.605 1.00 93.75 86 LYS A N 1
ATOM 723 C CA . LYS A 1 86 ? -15.670 -7.178 14.758 1.00 93.75 86 LYS A CA 1
ATOM 724 C C . LYS A 1 86 ? -14.478 -6.340 15.214 1.00 93.75 86 LYS A C 1
ATOM 726 O O . LYS A 1 86 ? -13.824 -6.698 16.191 1.00 93.75 86 LYS A O 1
ATOM 731 N N . THR A 1 87 ? -14.215 -5.248 14.511 1.00 91.31 87 THR A N 1
ATOM 732 C CA . THR A 1 87 ? -13.254 -4.220 14.915 1.00 91.31 87 THR A CA 1
ATOM 733 C C . THR A 1 87 ? -13.996 -3.065 15.586 1.00 91.31 87 THR A C 1
ATOM 735 O O . THR A 1 87 ? -15.189 -2.857 15.359 1.00 91.31 87 THR A O 1
ATOM 738 N N . GLY A 1 88 ? -13.305 -2.337 16.456 1.00 89.75 88 GLY A N 1
ATOM 739 C CA . GLY A 1 88 ? -13.842 -1.191 17.183 1.00 89.75 88 GLY A CA 1
ATOM 740 C C . GLY A 1 88 ? -12.712 -0.272 17.630 1.00 89.75 88 GLY A C 1
ATOM 741 O O . GLY A 1 88 ? -11.544 -0.659 17.567 1.00 89.75 88 GLY A O 1
ATOM 742 N N . ALA A 1 89 ? -13.059 0.944 18.046 1.00 87.88 89 ALA A N 1
ATOM 743 C CA . ALA A 1 89 ? -12.085 1.875 18.599 1.00 87.88 89 ALA A CA 1
ATOM 744 C C . ALA A 1 89 ? -11.496 1.319 19.905 1.00 87.88 89 ALA A C 1
ATOM 746 O O . ALA A 1 89 ? -12.211 0.704 20.699 1.00 87.88 89 ALA A O 1
ATOM 747 N N . VAL A 1 90 ? -10.190 1.523 20.099 1.00 87.75 90 VAL A N 1
ATOM 748 C CA . VAL A 1 90 ? -9.497 1.167 21.350 1.00 87.75 90 VAL A CA 1
ATOM 749 C C . VAL A 1 90 ? -9.936 2.097 22.479 1.00 87.75 90 VAL A C 1
ATOM 751 O O . VAL A 1 90 ? -10.131 1.652 23.605 1.00 87.75 90 VAL A O 1
ATOM 754 N N . GLU A 1 91 ? -10.12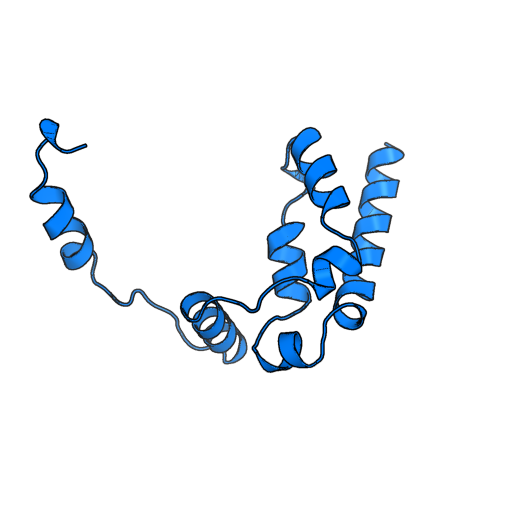7 3.369 22.143 1.00 89.50 91 GLU A N 1
ATOM 755 C CA . GLU A 1 91 ? -10.477 4.449 23.059 1.00 89.50 91 GLU A CA 1
ATOM 756 C C . GLU A 1 91 ? -11.912 4.919 22.813 1.00 89.50 91 GLU A C 1
ATOM 758 O O . GLU A 1 91 ? -12.470 4.770 21.717 1.00 89.50 91 G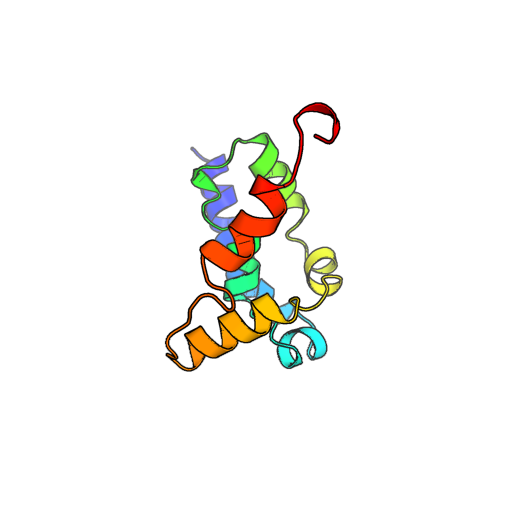LU A O 1
ATOM 763 N N . ARG A 1 92 ? -12.511 5.524 23.835 1.00 90.25 92 ARG A N 1
ATOM 764 C CA . ARG A 1 92 ? -13.783 6.238 23.723 1.00 90.25 92 ARG A CA 1
ATOM 765 C C . ARG A 1 92 ? -13.560 7.656 23.203 1.00 90.25 92 ARG A C 1
ATOM 767 O O . ARG A 1 92 ? -12.471 8.215 23.304 1.00 90.25 92 ARG A O 1
ATOM 774 N N . VAL A 1 93 ? -14.620 8.269 22.681 1.00 87.81 93 VAL A N 1
ATOM 775 C CA . VAL A 1 93 ? -14.560 9.641 22.145 1.00 87.81 93 VAL A CA 1
ATOM 776 C C . VAL A 1 93 ? -14.124 10.631 23.227 1.00 87.81 93 VAL A C 1
ATOM 778 O O . VAL A 1 93 ? -13.350 11.546 22.959 1.00 87.81 93 VAL A O 1
ATOM 781 N N . GLU A 1 94 ? -14.558 10.418 24.468 1.00 88.56 94 GLU A N 1
ATOM 782 C CA . GLU A 1 94 ? -14.208 11.277 25.597 1.00 88.56 94 GLU A CA 1
ATOM 783 C C . GLU A 1 94 ? -12.697 11.257 25.870 1.00 88.56 94 GLU A C 1
ATOM 785 O O . GLU A 1 94 ? -12.103 12.308 26.109 1.00 88.56 94 GLU A O 1
ATOM 790 N N . GLU A 1 95 ? -12.059 10.088 25.760 1.00 88.88 95 GLU A N 1
ATOM 791 C CA . GLU A 1 95 ? -10.619 9.909 25.990 1.00 88.88 95 GLU A CA 1
ATOM 792 C C . GLU A 1 95 ? -9.776 10.667 24.950 1.00 88.88 95 GLU A C 1
ATOM 794 O O . GLU A 1 95 ? -8.733 11.220 25.298 1.00 88.88 95 GLU A O 1
ATOM 799 N N . GLN A 1 96 ? -10.263 10.798 23.709 1.00 86.25 96 GLN A N 1
ATOM 800 C CA . GLN A 1 96 ? -9.597 11.580 22.657 1.00 86.25 96 GLN A CA 1
ATOM 801 C C . GLN A 1 96 ? -9.861 13.085 22.758 1.00 86.25 96 GLN A C 1
ATOM 803 O O . GLN A 1 96 ? -8.993 13.899 22.435 1.00 86.25 96 GLN A O 1
ATOM 808 N N . CYS A 1 97 ? -11.056 13.479 23.200 1.00 88.19 97 CYS A N 1
ATOM 809 C CA . CYS A 1 97 ? -11.442 14.886 23.265 1.00 88.19 97 CYS A CA 1
ATOM 810 C C . CYS A 1 97 ? -10.903 15.603 24.509 1.00 88.19 97 CYS A C 1
ATOM 812 O O . CYS A 1 97 ? -10.622 16.798 24.437 1.00 88.19 97 CYS A O 1
ATOM 814 N N . HIS A 1 98 ? -10.740 14.916 25.645 1.00 87.62 98 HIS A N 1
ATOM 815 C CA . HIS A 1 98 ? -10.277 15.547 26.887 1.00 87.62 98 HIS A CA 1
ATOM 816 C C . HIS A 1 98 ? -8.926 16.276 26.759 1.00 87.62 98 HIS A C 1
ATOM 818 O O . HIS A 1 98 ? -8.852 17.422 27.209 1.00 87.62 98 HIS A O 1
ATOM 824 N N . PRO A 1 99 ? -7.890 15.702 26.118 1.00 84.75 99 PRO A N 1
ATOM 825 C CA . PRO A 1 99 ? -6.632 16.410 25.885 1.00 84.75 99 PRO A CA 1
ATOM 826 C C . PRO A 1 99 ? -6.789 17.638 24.979 1.00 84.75 99 PRO A C 1
ATOM 828 O O . PRO A 1 99 ? -6.196 18.678 25.251 1.00 84.75 99 PRO A O 1
ATOM 831 N N . LEU A 1 100 ? -7.618 17.543 23.934 1.00 83.81 100 LEU A N 1
ATOM 832 C CA . LEU A 1 100 ? -7.852 18.640 22.986 1.00 83.81 100 LEU A CA 1
ATOM 833 C C . LEU A 1 100 ? -8.601 19.810 23.630 1.00 83.81 100 LEU A C 1
ATOM 835 O O . LEU A 1 100 ? -8.280 20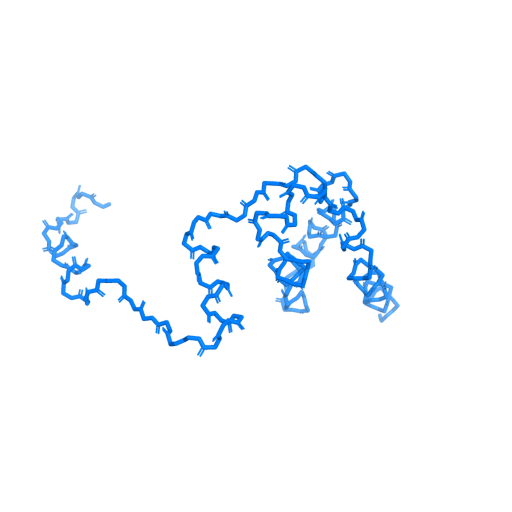.966 23.373 1.00 83.81 100 LEU A O 1
ATOM 839 N N . ASN A 1 101 ? -9.556 19.515 24.511 1.00 83.56 101 ASN A N 1
ATOM 840 C CA . ASN A 1 101 ? -10.331 20.522 25.236 1.00 83.56 101 ASN A CA 1
ATOM 841 C C . ASN A 1 101 ? -9.492 21.321 26.249 1.00 83.56 101 ASN A C 1
ATOM 843 O O . ASN A 1 101 ? -9.941 22.364 26.720 1.00 83.56 101 ASN A O 1
ATOM 847 N N . GLY A 1 102 ? -8.300 20.834 26.607 1.00 82.44 102 GLY A N 1
ATOM 848 C CA . GLY A 1 102 ? -7.360 21.532 27.483 1.00 82.44 102 GLY A CA 1
ATOM 849 C C . GLY A 1 102 ? -6.398 22.477 26.757 1.00 82.44 102 GLY A C 1
ATOM 850 O O . GLY A 1 102 ? -5.659 23.200 27.425 1.00 82.44 102 GLY A O 1
ATOM 851 N N . LEU A 1 103 ? -6.378 22.475 25.420 1.00 85.69 103 LEU A N 1
ATOM 852 C CA . LEU A 1 103 ? -5.476 23.312 24.629 1.00 85.69 103 LEU A CA 1
ATOM 853 C C . LEU A 1 103 ? -6.047 24.724 24.451 1.00 85.69 103 LEU A C 1
ATOM 855 O O . LEU A 1 103 ? -7.221 24.908 24.136 1.00 85.69 103 LEU A O 1
ATOM 859 N N . ASN A 1 104 ? -5.194 25.734 24.616 1.00 84.94 104 ASN A N 1
ATOM 860 C CA . ASN A 1 104 ? -5.513 27.113 24.241 1.00 84.94 104 ASN A CA 1
ATOM 861 C C . ASN A 1 104 ? -5.128 27.356 22.768 1.00 84.94 104 ASN A C 1
ATOM 863 O O . ASN A 1 104 ? -4.164 26.773 22.278 1.00 84.94 104 ASN A O 1
ATOM 867 N N . PHE A 1 105 ? -5.807 28.275 22.079 1.00 79.62 105 PHE A N 1
ATOM 868 C CA . PHE A 1 105 ? -5.478 28.705 20.711 1.00 79.62 105 PHE A CA 1
ATOM 869 C C . PHE A 1 105 ? -4.030 29.181 20.542 1.00 79.62 105 PHE A C 1
ATOM 871 O O . PHE A 1 105 ? -3.508 29.164 19.439 1.00 79.62 105 PHE A O 1
ATOM 878 N N . SER A 1 106 ? -3.363 29.593 21.622 1.00 83.00 106 SER A N 1
ATOM 879 C CA . SER A 1 106 ? -1.943 29.958 21.602 1.00 83.00 106 SER A CA 1
ATOM 880 C C . SER A 1 106 ? -0.981 28.764 21.497 1.00 83.00 106 SER A C 1
ATOM 882 O O . SER A 1 106 ? 0.224 28.976 21.399 1.00 83.00 106 SER A O 1
ATOM 884 N N . GLN A 1 107 ? -1.476 27.529 21.614 1.00 76.50 107 GLN A N 1
ATOM 885 C CA . GLN A 1 107 ? -0.697 26.283 21.583 1.00 76.50 107 GLN A CA 1
ATOM 886 C C . GLN A 1 107 ? -0.886 25.492 20.275 1.00 76.50 107 GLN A C 1
ATOM 888 O O . GLN A 1 107 ? -0.318 24.406 20.154 1.00 76.50 107 GLN A O 1
ATOM 893 N N . VAL A 1 108 ? -1.676 26.016 19.327 1.00 59.84 108 VAL A N 1
ATOM 894 C CA . VAL A 1 108 ? -1.987 25.405 18.021 1.00 59.84 108 VAL A CA 1
ATOM 895 C C . VAL A 1 108 ? -1.458 26.277 16.889 1.00 59.84 108 VAL A C 1
ATOM 897 O O . VAL A 1 108 ? -1.628 27.512 16.976 1.00 59.84 108 VAL A O 1
#

Sequence (108 aa):
RELYRRLKRHLDYIKLMLPHWMTPDQRGKGLYADYLFNAIAGNWERKRPVWVMLMVNSLTETDIRSRGVPVLDLYLAQEAERMKKKTGAVERVEEQCHPLNGLNFSQV

InterPro domains:
  IPR002816 TraB/PrgY/GumN family [PF01963] (3-106)
  IPR040230 Protease TIKI1/2-like [PTHR31120] (1-108)

Organism: Spizella passerina (NCBI:txid40210)